Protein AF-A0A368GT94-F1 (afdb_monomer)

Sequence (138 aa):
MITIFPLTARLVNLELKSSTRNILNLFISLNSFFVMARLHRFPLKMGCVNSTDQHAKLRSKHIDEQLKADGERAAREVKLLLLGAGESGKSTIVKQMKIIHETGYSDEERKQYRPVVFSNTIQVAFRFLSMHTSEELL

Structure (mmCIF, N/CA/C/O backbone):
data_AF-A0A368GT94-F1
#
_entry.id   AF-A0A368GT94-F1
#
loop_
_atom_site.group_PDB
_atom_site.id
_atom_site.type_symbol
_atom_site.label_atom_id
_atom_site.label_alt_id
_atom_site.label_comp_id
_atom_site.label_asym_id
_atom_site.label_entity_id
_atom_site.label_seq_id
_atom_site.pdbx_PDB_ins_code
_atom_site.Cartn_x
_atom_site.Cartn_y
_atom_site.Cartn_z
_atom_site.occupancy
_atom_site.B_iso_or_equiv
_atom_site.auth_seq_id
_atom_site.auth_comp_id
_atom_site.auth_asym_id
_atom_site.auth_atom_id
_atom_site.pdbx_PDB_model_num
ATOM 1 N N . MET A 1 1 ? -52.617 30.252 43.263 1.00 38.50 1 MET A N 1
ATOM 2 C CA . MET A 1 1 ? -53.071 31.650 43.446 1.00 38.50 1 MET A CA 1
ATOM 3 C C . MET A 1 1 ? -51.812 32.483 43.653 1.00 38.50 1 MET A C 1
ATOM 5 O O . MET A 1 1 ? -51.179 32.302 44.678 1.00 38.50 1 MET A O 1
ATOM 9 N N . ILE A 1 2 ? -51.200 33.066 42.610 1.00 40.91 2 ILE A N 1
ATOM 10 C CA . ILE A 1 2 ? -51.538 34.370 41.979 1.00 40.91 2 ILE A CA 1
ATOM 11 C C . ILE A 1 2 ? -51.644 35.431 43.102 1.00 40.91 2 ILE A C 1
ATOM 13 O O . ILE A 1 2 ? -52.514 35.274 43.945 1.00 40.91 2 ILE A O 1
ATOM 17 N N . THR A 1 3 ? -50.747 36.414 43.272 1.00 40.84 3 THR A N 1
ATOM 18 C CA . THR A 1 3 ? -50.530 37.572 42.377 1.00 40.84 3 THR A CA 1
ATOM 19 C C . THR A 1 3 ? -49.326 38.468 42.787 1.00 40.84 3 THR A C 1
ATOM 21 O O . THR A 1 3 ? -49.274 38.891 43.934 1.00 40.84 3 THR A O 1
ATOM 24 N N . ILE A 1 4 ? -48.485 38.839 41.796 1.00 45.62 4 ILE A N 1
ATOM 25 C CA . ILE A 1 4 ? -48.099 40.224 41.371 1.00 45.62 4 ILE A CA 1
ATOM 26 C C . ILE A 1 4 ? -47.137 41.039 42.287 1.00 45.62 4 ILE A C 1
ATOM 28 O O . ILE A 1 4 ? -47.491 41.359 43.410 1.00 45.62 4 ILE A O 1
ATOM 32 N N . PHE A 1 5 ? -45.861 41.279 41.906 1.00 44.12 5 PHE A N 1
ATOM 33 C CA . PHE A 1 5 ? -45.295 42.413 41.104 1.00 44.12 5 PHE A CA 1
ATOM 34 C C . PHE A 1 5 ? -45.414 43.811 41.784 1.00 44.12 5 PHE A C 1
ATOM 36 O O . PHE A 1 5 ? -46.437 44.052 42.412 1.00 44.12 5 PHE A O 1
ATOM 43 N N . PRO A 1 6 ? -44.443 44.756 41.644 1.00 49.19 6 PRO A N 1
ATOM 44 C CA . PRO A 1 6 ? -43.810 45.052 40.362 1.00 49.19 6 PRO A CA 1
ATOM 45 C C . PRO A 1 6 ? -42.295 45.333 40.313 1.00 49.19 6 PRO A C 1
ATOM 47 O O . PRO A 1 6 ? -41.651 45.821 41.236 1.00 49.19 6 PRO A O 1
ATOM 50 N N . LEU A 1 7 ? -41.779 45.051 39.115 1.00 40.78 7 LEU A N 1
ATOM 51 C CA . LEU A 1 7 ? -40.596 45.621 38.484 1.00 40.78 7 LEU A CA 1
ATOM 52 C C . LEU A 1 7 ? -40.676 47.159 38.320 1.00 40.78 7 LEU A C 1
ATOM 54 O O . LEU A 1 7 ? -41.751 47.742 38.239 1.00 40.78 7 LEU A O 1
ATOM 58 N N . THR A 1 8 ? -39.505 47.734 38.031 1.00 37.16 8 THR A N 1
ATOM 59 C CA . THR A 1 8 ? -39.233 48.965 37.254 1.00 37.16 8 THR A CA 1
ATOM 60 C C . THR A 1 8 ? -39.210 50.327 37.960 1.00 37.16 8 THR A C 1
ATOM 62 O O . THR A 1 8 ? -40.188 51.055 38.003 1.00 37.16 8 THR A O 1
ATOM 65 N N . ALA A 1 9 ? -37.992 50.738 38.317 1.00 40.41 9 ALA A N 1
ATOM 66 C CA . ALA A 1 9 ? -37.369 52.010 37.920 1.00 40.41 9 ALA A CA 1
ATOM 67 C C . ALA A 1 9 ? -35.851 51.737 37.963 1.00 40.41 9 ALA A C 1
ATOM 69 O O . ALA A 1 9 ? -35.308 51.471 39.026 1.00 40.41 9 ALA A O 1
ATOM 70 N N . ARG A 1 10 ? -35.112 51.477 36.878 1.00 38.72 10 ARG A N 1
ATOM 71 C CA . ARG A 1 10 ? -34.876 52.228 35.634 1.00 38.72 10 ARG A CA 1
ATOM 72 C C . ARG A 1 10 ? -34.563 53.707 35.890 1.00 38.72 10 ARG A C 1
ATOM 74 O O . ARG A 1 10 ? -35.437 54.449 36.305 1.00 38.72 10 ARG A O 1
ATOM 81 N N . LEU A 1 11 ? -33.334 54.073 35.502 1.00 35.75 11 LEU A N 1
ATOM 82 C CA . LEU A 1 11 ? -32.769 55.418 35.319 1.00 35.75 11 LEU A CA 1
ATOM 83 C C . LEU A 1 11 ? -32.280 56.124 36.589 1.00 35.75 11 LEU A C 1
ATOM 85 O O . LEU A 1 11 ? -33.050 56.816 37.228 1.00 35.75 11 LEU A O 1
ATOM 89 N N . VAL A 1 12 ? -30.971 56.061 36.857 1.00 45.34 12 VAL A N 1
ATOM 90 C CA . VAL A 1 12 ? -30.083 57.211 36.604 1.00 45.34 12 VAL A CA 1
ATOM 91 C C . VAL A 1 12 ? -28.705 56.672 36.221 1.00 45.34 12 VAL A C 1
ATOM 93 O O . VAL A 1 12 ? -27.952 56.139 37.029 1.00 45.34 12 VAL A O 1
ATOM 96 N N . ASN A 1 13 ? -28.413 56.801 34.934 1.00 39.94 13 ASN A N 1
ATOM 97 C CA . ASN A 1 13 ? -27.069 56.807 34.394 1.00 39.94 13 ASN A CA 1
ATOM 98 C C . ASN A 1 13 ? -26.455 58.153 34.817 1.00 39.94 13 ASN A C 1
ATOM 100 O O . ASN A 1 13 ? -26.905 59.190 34.339 1.00 39.94 13 ASN A O 1
ATOM 104 N N . LEU A 1 14 ? -25.520 58.150 35.765 1.00 43.78 14 LEU A N 1
ATOM 105 C CA . LEU A 1 14 ? -24.664 59.299 36.066 1.00 43.78 14 LEU A CA 1
ATOM 106 C C . LEU A 1 14 ? -23.240 58.787 36.257 1.00 43.78 14 LEU A C 1
ATOM 108 O O . LEU A 1 14 ? -22.746 58.530 37.351 1.00 43.78 14 LEU A O 1
ATOM 112 N N . GLU A 1 15 ? -22.612 58.585 35.109 1.00 48.78 15 GLU A N 1
ATOM 113 C CA . GLU A 1 15 ? -21.226 58.926 34.848 1.00 48.78 15 GLU A CA 1
ATOM 114 C C . GLU A 1 15 ? -20.729 60.021 35.795 1.00 48.78 15 GLU A C 1
ATOM 116 O O . GLU A 1 15 ? -21.198 61.146 35.701 1.00 48.78 15 GLU A O 1
ATOM 121 N N . LEU A 1 16 ? -19.812 59.699 36.715 1.00 42.22 16 LEU A N 1
ATOM 122 C CA . LEU A 1 16 ? -18.841 60.659 37.241 1.00 42.22 16 LEU A CA 1
ATOM 123 C C . LEU A 1 16 ? -17.693 59.966 38.006 1.00 42.22 16 LEU A C 1
ATOM 125 O O . LEU A 1 16 ? -17.829 59.458 39.113 1.00 42.22 16 LEU A O 1
ATOM 129 N N . LYS A 1 17 ? -16.519 60.089 37.377 1.00 45.25 17 LYS A N 1
ATOM 130 C CA . LYS A 1 17 ? -15.171 60.275 37.941 1.00 45.25 17 LYS A CA 1
ATOM 131 C C . LYS A 1 17 ? -14.470 59.109 38.662 1.00 45.25 17 LYS A C 1
ATOM 133 O O . LYS A 1 17 ? -14.628 58.847 39.845 1.00 45.25 17 LYS A O 1
ATOM 138 N N . SER A 1 18 ? -13.469 58.603 37.935 1.00 51.16 18 SER A N 1
ATOM 139 C CA . SER A 1 18 ? -12.253 57.845 38.294 1.00 51.16 18 SER A CA 1
ATOM 140 C C . SER A 1 18 ? -11.522 58.214 39.614 1.00 51.16 18 SER A C 1
ATOM 142 O O . SER A 1 18 ? -10.582 57.525 40.002 1.00 51.16 18 SER A O 1
ATOM 144 N N . SER A 1 19 ? -11.937 59.262 40.330 1.00 53.38 19 SER A N 1
ATOM 145 C CA . SER A 1 19 ? -11.189 59.911 41.418 1.00 53.38 19 SER A CA 1
ATOM 146 C C . SER A 1 19 ? -11.760 59.661 42.825 1.00 53.38 19 SER A C 1
ATOM 148 O O . SER A 1 19 ? -11.602 60.491 43.713 1.00 53.38 19 SER A O 1
ATOM 150 N N . THR A 1 20 ? -12.421 58.528 43.052 1.00 54.06 20 THR A N 1
ATOM 151 C CA . THR A 1 20 ? -12.826 58.055 44.397 1.00 54.06 20 THR A CA 1
ATOM 152 C C . THR A 1 20 ? -12.279 56.663 44.734 1.00 54.06 20 THR A C 1
ATOM 154 O O . THR A 1 20 ? -12.366 56.222 45.878 1.00 54.06 20 THR A O 1
ATOM 157 N N . ARG A 1 21 ? -11.613 55.990 43.783 1.00 54.72 21 ARG A N 1
ATOM 158 C CA . ARG A 1 21 ? -11.037 54.644 43.973 1.00 54.72 21 ARG A CA 1
ATOM 159 C C . ARG A 1 21 ? -9.856 54.601 44.954 1.00 54.72 21 ARG A C 1
ATOM 161 O O . ARG A 1 21 ? -9.686 53.608 45.652 1.00 54.72 21 ARG A O 1
ATOM 168 N N . ASN A 1 22 ? -9.082 55.680 45.075 1.00 57.78 22 ASN A N 1
ATOM 169 C CA . ASN A 1 22 ? -7.896 55.706 45.943 1.00 57.78 22 ASN A CA 1
ATOM 170 C C . ASN A 1 22 ? -8.234 55.838 47.439 1.00 57.78 22 ASN A C 1
ATOM 172 O O . ASN A 1 22 ? -7.539 55.267 48.272 1.00 57.78 22 ASN A O 1
ATOM 176 N N . ILE A 1 23 ? -9.327 56.526 47.784 1.00 57.41 23 ILE A N 1
ATOM 177 C CA . ILE A 1 23 ? -9.767 56.693 49.181 1.00 57.41 23 ILE A CA 1
ATOM 178 C C . ILE A 1 23 ? -10.436 55.405 49.693 1.00 57.41 23 ILE A C 1
ATOM 180 O O . ILE A 1 23 ? -10.232 55.019 50.842 1.00 57.41 23 ILE A O 1
ATOM 184 N N . LEU A 1 24 ? -11.152 54.678 48.824 1.00 55.16 24 LEU A N 1
ATOM 185 C CA . LEU A 1 24 ? -11.737 53.377 49.169 1.00 55.16 24 LEU A CA 1
ATOM 186 C C . LEU A 1 24 ? -10.668 52.280 49.352 1.00 55.16 24 LEU A C 1
ATOM 188 O O . LEU A 1 24 ? -10.773 51.476 50.276 1.00 55.16 24 LEU A O 1
ATOM 192 N N . ASN A 1 25 ? -9.605 52.279 48.536 1.00 54.47 25 ASN A N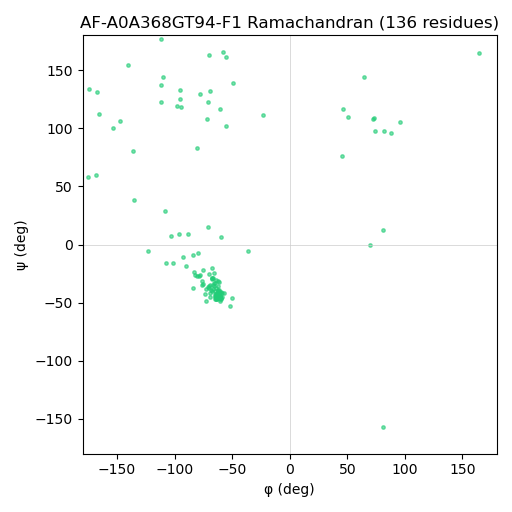 1
ATOM 193 C CA . ASN A 1 25 ? -8.489 51.331 48.678 1.00 54.47 25 ASN A CA 1
ATOM 194 C C . ASN A 1 25 ? -7.707 51.519 49.993 1.00 54.47 25 ASN A C 1
ATOM 196 O O . ASN A 1 25 ? -7.270 50.532 50.587 1.00 54.47 25 ASN A O 1
ATOM 200 N N . LEU A 1 26 ? -7.587 52.755 50.494 1.00 55.22 26 LEU A N 1
ATOM 201 C CA . LEU A 1 26 ? -6.941 53.033 51.783 1.00 55.22 26 LEU A CA 1
ATOM 202 C C . LEU A 1 26 ? -7.779 52.519 52.971 1.00 55.22 26 LEU A C 1
ATOM 204 O O . LEU A 1 26 ? -7.226 51.998 53.937 1.00 55.22 26 LEU A O 1
ATOM 208 N N . PHE A 1 27 ? -9.112 52.579 52.876 1.00 56.28 27 PHE A N 1
ATOM 209 C CA . PHE A 1 27 ? -10.018 52.079 53.919 1.00 56.28 27 PHE A CA 1
ATOM 210 C C . PHE A 1 27 ? -10.115 50.542 53.952 1.00 56.28 27 PHE 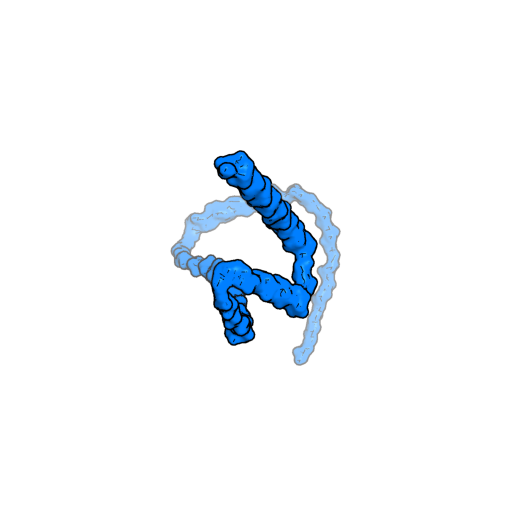A C 1
ATOM 212 O O . PHE A 1 27 ? -10.221 49.950 55.028 1.00 56.28 27 PHE A O 1
ATOM 219 N N . ILE A 1 28 ? -10.026 49.874 52.797 1.00 56.47 28 ILE A N 1
ATOM 220 C CA . ILE A 1 28 ? -10.032 48.402 52.709 1.00 56.47 28 ILE A CA 1
ATOM 221 C C . ILE A 1 28 ? -8.702 47.816 53.216 1.00 56.47 28 ILE A C 1
ATOM 223 O O . ILE A 1 28 ? -8.708 46.824 53.948 1.00 56.47 28 ILE A O 1
ATOM 227 N N . SER A 1 29 ? -7.564 48.459 52.922 1.00 57.06 29 SER A N 1
ATOM 228 C CA . SER A 1 29 ? -6.248 47.988 53.386 1.00 57.06 29 SER A CA 1
ATOM 229 C C . SER A 1 29 ? -6.084 48.057 54.911 1.00 57.06 29 SER A C 1
ATOM 231 O O . SER A 1 29 ? -5.427 47.195 55.492 1.00 57.06 29 SER A O 1
ATOM 233 N N . LEU A 1 30 ? -6.691 49.049 55.574 1.00 55.94 30 LEU A N 1
ATOM 234 C CA . LEU A 1 30 ? -6.580 49.236 57.028 1.00 55.94 30 LEU A CA 1
ATOM 235 C C . LEU A 1 30 ? -7.510 48.313 57.836 1.00 55.94 30 LEU A C 1
ATOM 237 O O . LEU A 1 30 ? -7.159 47.920 58.946 1.00 55.94 30 LEU A O 1
ATOM 241 N N . ASN A 1 31 ? -8.640 47.876 57.269 1.00 49.47 31 ASN A N 1
ATOM 242 C CA . ASN A 1 31 ? -9.499 46.866 57.904 1.00 49.47 31 ASN A CA 1
ATOM 243 C C . ASN A 1 31 ? -8.956 45.434 57.736 1.00 49.47 31 ASN A C 1
ATOM 245 O O . ASN A 1 31 ? -9.175 44.586 58.600 1.00 49.47 31 ASN A O 1
ATOM 249 N N . SER A 1 32 ? -8.184 45.163 56.676 1.00 48.16 32 SER A N 1
ATOM 250 C CA . SER A 1 32 ? -7.564 43.847 56.459 1.00 48.16 32 SER A CA 1
ATOM 251 C C . SER A 1 32 ? -6.432 43.532 57.448 1.00 48.16 32 SER A C 1
ATOM 253 O O . SER A 1 32 ? -6.160 42.360 57.699 1.00 48.16 32 SER A O 1
ATOM 255 N N . PHE A 1 33 ? -5.776 44.545 58.024 1.00 47.78 33 PHE A N 1
ATOM 256 C CA . PHE A 1 33 ? -4.676 44.343 58.976 1.00 47.78 33 PHE A CA 1
ATOM 257 C C . PHE A 1 33 ? -5.173 44.060 60.405 1.00 47.78 33 PHE A C 1
ATOM 259 O O . PHE A 1 33 ? -4.505 43.372 61.172 1.00 47.78 33 PHE A O 1
ATOM 266 N N . PHE A 1 34 ? -6.377 44.527 60.759 1.00 42.88 34 PHE A N 1
ATOM 267 C CA . PHE A 1 34 ? -6.931 44.389 62.112 1.00 42.88 34 PHE A CA 1
ATOM 268 C C . PHE A 1 34 ? -7.746 43.098 62.328 1.00 42.88 34 PHE A C 1
ATOM 270 O O . PHE A 1 34 ? -7.907 42.652 63.461 1.00 42.88 34 PHE A O 1
ATOM 277 N N . VAL A 1 35 ? -8.205 42.434 61.259 1.00 49.12 35 VAL A N 1
ATOM 278 C CA . VAL A 1 35 ? -8.934 41.149 61.351 1.00 49.12 35 VAL A CA 1
ATOM 279 C C . VAL A 1 35 ? -7.987 39.936 61.437 1.00 49.12 35 VAL A C 1
ATOM 281 O O . VAL A 1 35 ? -8.421 38.833 61.754 1.00 49.12 35 VAL A O 1
ATOM 284 N N . MET A 1 36 ? -6.674 40.118 61.243 1.00 48.22 36 MET A N 1
ATOM 285 C CA . MET A 1 36 ? -5.721 39.000 61.165 1.00 48.22 36 MET A CA 1
ATOM 286 C C . MET A 1 36 ? -5.121 38.548 62.511 1.00 48.22 36 MET A C 1
ATOM 288 O O . MET A 1 36 ? -4.216 37.717 62.543 1.00 48.22 36 MET A O 1
ATOM 292 N N . ALA A 1 37 ? -5.629 39.055 63.639 1.00 54.09 37 ALA A N 1
ATOM 293 C CA . ALA A 1 37 ? -5.055 38.782 64.958 1.00 54.09 37 ALA A CA 1
ATOM 294 C C . ALA A 1 37 ? -6.084 38.445 66.050 1.00 54.09 37 ALA A C 1
ATOM 296 O O . ALA A 1 37 ? -5.896 38.840 67.199 1.00 54.09 37 ALA A O 1
ATOM 297 N N . ARG A 1 38 ? -7.160 37.700 65.751 1.00 42.81 38 ARG A N 1
ATOM 298 C CA . ARG A 1 38 ? -7.884 36.950 66.798 1.00 42.81 38 ARG A CA 1
ATOM 299 C C . ARG A 1 38 ? -8.883 35.938 66.232 1.00 42.81 38 ARG A C 1
ATOM 301 O O . ARG A 1 38 ? -9.753 36.304 65.461 1.00 42.81 38 ARG A O 1
ATOM 308 N N . LEU A 1 39 ? -8.798 34.718 66.769 1.00 43.31 39 LEU A N 1
ATOM 309 C CA . LEU A 1 39 ? -9.755 33.600 66.731 1.00 43.31 39 LEU A CA 1
ATOM 310 C C . LEU A 1 39 ? -9.583 32.501 65.661 1.00 43.31 39 LEU A C 1
ATOM 312 O O . LEU A 1 39 ? -10.014 32.594 64.523 1.00 43.31 39 LEU A O 1
ATOM 316 N N . HIS A 1 40 ? -9.101 31.369 66.189 1.00 41.47 40 HIS A N 1
ATOM 317 C CA . HIS A 1 40 ? -9.670 30.029 66.024 1.00 41.47 40 HIS A CA 1
ATOM 318 C C . HIS A 1 40 ? -9.506 29.308 64.672 1.00 41.47 40 HIS A C 1
ATOM 320 O O . HIS A 1 40 ? -10.336 29.381 63.777 1.00 41.47 40 HIS A O 1
ATOM 326 N N . ARG A 1 41 ? -8.490 28.433 64.645 1.00 48.50 41 ARG A N 1
ATOM 327 C CA . ARG A 1 41 ? -8.628 27.001 64.314 1.00 48.50 41 ARG A CA 1
ATOM 328 C C . ARG A 1 41 ? -9.498 26.688 63.083 1.00 48.50 41 ARG A C 1
ATOM 330 O O . ARG A 1 41 ? -10.603 26.171 63.209 1.00 48.50 41 ARG A O 1
ATOM 337 N N . PHE A 1 42 ? -8.938 26.913 61.895 1.00 37.97 42 PHE A N 1
ATOM 338 C CA . PHE A 1 42 ? -9.445 26.359 60.638 1.00 37.97 42 PHE A CA 1
ATOM 339 C C . PHE A 1 42 ? -9.194 24.841 60.578 1.00 37.97 42 PHE A C 1
ATOM 341 O O . PHE A 1 42 ? -8.035 24.424 60.637 1.00 37.97 42 PHE A O 1
ATOM 348 N N . PRO A 1 43 ? -10.219 23.986 60.403 1.00 42.91 43 PRO A N 1
ATOM 349 C CA . PRO A 1 43 ? -9.999 22.706 59.756 1.00 42.91 43 PRO A CA 1
ATOM 350 C C . PRO A 1 43 ? -9.691 22.977 58.277 1.00 42.91 43 PRO A C 1
ATOM 352 O O . PRO A 1 43 ? -10.390 23.740 57.608 1.00 42.91 43 PRO A O 1
ATOM 355 N N . LEU A 1 44 ? -8.631 22.355 57.768 1.00 42.69 44 LEU A N 1
ATOM 356 C CA . LEU A 1 44 ? -8.327 22.294 56.343 1.00 42.69 44 LEU A CA 1
ATOM 357 C C . LEU A 1 44 ? -9.535 21.704 55.600 1.00 42.69 44 LEU A C 1
ATOM 359 O O . LEU A 1 44 ? -9.751 20.493 55.606 1.00 42.69 44 LEU A O 1
ATOM 363 N N . LYS A 1 45 ? -10.336 22.554 54.950 1.00 39.69 45 LYS A N 1
ATOM 364 C CA . LYS A 1 45 ? -11.361 22.114 54.000 1.00 39.69 45 LYS A CA 1
ATOM 365 C C . LYS A 1 45 ? -10.678 21.831 52.665 1.00 39.69 45 LYS A C 1
ATOM 367 O O . LYS A 1 45 ? -10.614 22.674 51.778 1.00 39.69 45 LYS A O 1
ATOM 372 N N . MET A 1 46 ? -10.128 20.625 52.567 1.00 54.22 46 MET A N 1
ATOM 373 C CA . MET A 1 46 ? -9.713 19.998 51.319 1.00 54.22 46 MET A CA 1
ATOM 374 C C . MET A 1 46 ? -10.952 19.851 50.432 1.00 54.22 46 MET A C 1
ATOM 376 O O . MET A 1 46 ? -11.919 19.195 50.816 1.00 54.22 46 MET A O 1
ATOM 380 N N . GLY A 1 47 ? -10.977 20.524 49.284 1.00 48.88 47 GLY A N 1
ATOM 381 C CA . GLY A 1 47 ? -12.206 20.588 48.500 1.00 48.88 47 GLY A CA 1
ATOM 382 C C . GLY A 1 47 ? -12.062 21.289 47.164 1.00 48.88 47 GLY A C 1
ATOM 383 O O . GLY A 1 47 ? -12.761 22.263 46.935 1.00 48.88 47 GLY A O 1
ATOM 384 N N . CYS A 1 48 ? -11.163 20.792 46.311 1.00 48.53 48 CYS A N 1
ATOM 385 C CA . CYS A 1 48 ? -11.314 20.747 44.849 1.00 48.53 48 CYS A CA 1
ATOM 386 C C . CYS A 1 48 ? -10.216 19.843 44.252 1.00 48.53 48 CYS A C 1
ATOM 388 O O . CYS A 1 48 ? -9.400 20.279 43.453 1.00 48.53 48 CYS A O 1
ATOM 390 N N . VAL A 1 49 ? -10.192 18.566 44.650 1.00 50.84 49 VAL A N 1
ATOM 391 C CA . VAL A 1 49 ? -9.439 17.507 43.940 1.00 50.84 49 VAL A CA 1
ATOM 392 C C . VAL A 1 49 ? -10.348 16.726 42.973 1.00 50.84 49 VAL A C 1
ATOM 394 O O . VAL A 1 49 ? -9.946 15.735 42.386 1.00 50.84 49 VAL A O 1
ATOM 397 N N . ASN A 1 50 ? -11.585 17.195 42.761 1.00 54.44 50 ASN A N 1
ATOM 398 C CA . ASN A 1 50 ? -12.567 16.508 41.920 1.00 54.44 50 ASN A CA 1
ATOM 399 C C . ASN A 1 50 ? -12.719 17.124 40.520 1.00 54.44 50 ASN A C 1
ATOM 401 O O . ASN A 1 50 ? -13.292 16.472 39.660 1.00 54.44 50 ASN A O 1
ATOM 405 N N . SER A 1 51 ? -12.255 18.349 40.249 1.00 53.09 51 SER A N 1
ATOM 406 C CA . SER A 1 51 ? -12.435 18.985 38.928 1.00 53.09 51 SER A CA 1
ATOM 407 C C . SER A 1 51 ? -11.516 18.378 37.861 1.00 53.09 51 SER A C 1
ATOM 409 O O . SER A 1 51 ? -11.968 18.068 36.760 1.00 53.09 51 SER A O 1
ATOM 411 N N . THR A 1 52 ? -10.251 18.116 38.199 1.00 55.50 52 THR A N 1
ATOM 412 C CA . THR A 1 52 ? -9.317 17.359 37.347 1.00 55.50 52 THR A CA 1
ATOM 413 C C . THR A 1 52 ? -9.775 15.913 37.157 1.00 55.50 52 THR A C 1
ATOM 415 O O . THR A 1 52 ? -9.684 15.377 36.053 1.00 55.50 52 THR A O 1
ATOM 418 N N . ASP A 1 53 ? -10.337 15.314 38.207 1.00 60.81 53 ASP A N 1
ATOM 419 C CA . ASP A 1 53 ? -10.851 13.945 38.214 1.00 60.81 53 ASP A CA 1
ATOM 420 C C . ASP A 1 53 ? -12.141 13.807 37.381 1.00 60.81 53 ASP A C 1
ATOM 422 O O . ASP A 1 53 ? -12.313 12.841 36.647 1.00 60.81 53 ASP A O 1
ATOM 426 N N . GLN A 1 54 ? -13.023 14.813 37.385 1.00 68.19 54 GLN A N 1
ATOM 427 C CA . GLN A 1 54 ? -14.203 14.872 36.510 1.00 68.19 54 GLN A CA 1
ATOM 428 C C . GLN A 1 54 ? -13.800 14.978 35.032 1.00 68.19 54 GLN A C 1
ATOM 430 O O . GLN A 1 54 ? -14.308 14.222 34.206 1.00 68.19 54 GLN A O 1
ATOM 435 N N . HIS A 1 55 ? -12.841 15.843 34.684 1.00 74.06 55 HIS A N 1
ATOM 436 C CA . HIS A 1 55 ? -12.324 15.921 33.312 1.00 74.06 55 HIS A CA 1
ATOM 437 C C . HIS A 1 55 ? -11.584 14.644 32.885 1.00 74.06 55 HIS A C 1
ATOM 439 O O . HIS A 1 55 ? -11.679 14.236 31.727 1.00 74.06 55 HIS A O 1
ATOM 445 N N . ALA A 1 56 ? -10.855 13.987 33.790 1.00 77.75 56 ALA A N 1
ATOM 446 C CA . ALA A 1 56 ? -10.223 12.696 33.521 1.00 77.75 56 ALA A CA 1
ATOM 447 C C . ALA A 1 56 ? -11.257 11.574 33.333 1.00 77.75 56 ALA A C 1
ATOM 449 O O . ALA A 1 56 ? -11.116 10.777 32.407 1.00 77.75 56 ALA A O 1
ATOM 450 N N . LYS A 1 57 ? -12.327 11.553 34.136 1.00 82.62 57 LYS A N 1
ATOM 451 C CA . LYS A 1 57 ? -13.449 10.610 34.004 1.00 82.62 57 LYS A CA 1
ATOM 452 C C . LYS A 1 57 ? -14.225 10.814 32.710 1.00 82.62 57 LYS A C 1
ATOM 454 O O . LYS A 1 57 ? -14.528 9.837 32.039 1.00 82.62 57 LYS A O 1
ATOM 459 N N . LEU A 1 58 ? -14.496 12.061 32.320 1.00 84.12 58 LEU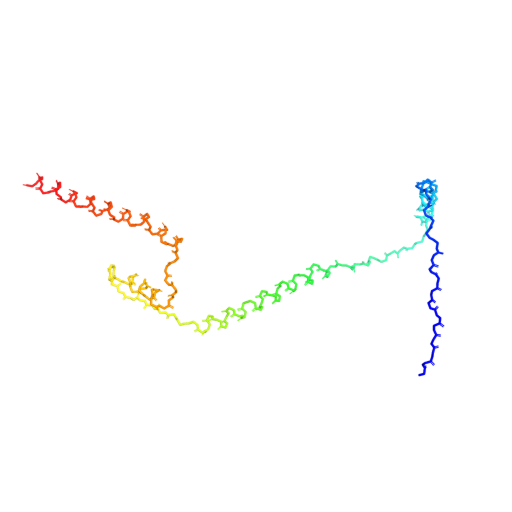 A N 1
ATOM 460 C CA . LEU A 1 58 ? -15.141 12.377 31.041 1.00 84.12 58 LEU A CA 1
ATOM 461 C C . LEU A 1 58 ? -14.272 11.955 29.849 1.00 84.12 58 LEU A C 1
ATOM 463 O O . LEU A 1 58 ? -14.787 11.356 28.910 1.00 84.12 58 LEU A O 1
ATOM 467 N N . ARG A 1 59 ? -12.954 12.202 29.904 1.00 86.38 59 ARG A N 1
ATOM 468 C CA . ARG A 1 59 ? -12.015 11.715 28.879 1.00 86.38 59 ARG A CA 1
ATOM 469 C C . ARG A 1 59 ? -11.951 10.191 28.831 1.00 86.38 59 ARG A C 1
ATOM 471 O O . ARG A 1 59 ? -12.000 9.637 27.745 1.00 86.38 59 ARG A O 1
ATOM 478 N N . SER A 1 60 ? -11.880 9.528 29.984 1.00 87.88 60 SER A N 1
ATOM 479 C CA . SER A 1 60 ? -11.841 8.060 30.058 1.00 87.88 60 SER A CA 1
ATOM 480 C C . SER A 1 60 ? -13.121 7.454 29.494 1.00 87.88 60 SER A C 1
ATOM 482 O O . SER A 1 60 ? -13.052 6.592 28.632 1.00 87.88 60 SER A O 1
ATOM 484 N N . LYS A 1 61 ? -14.285 8.004 29.860 1.00 91.31 61 LYS A N 1
ATOM 485 C CA . LYS A 1 61 ? -15.574 7.586 29.306 1.00 91.31 61 LYS A CA 1
ATOM 486 C C . LYS A 1 61 ? -15.634 7.758 27.784 1.00 91.31 61 LYS A C 1
ATOM 488 O O . LYS A 1 61 ? -16.129 6.877 27.095 1.00 91.31 61 LYS A O 1
ATOM 493 N N . HIS A 1 62 ? -15.107 8.864 27.257 1.00 91.12 62 HIS A N 1
ATOM 494 C CA . HIS A 1 62 ? -15.035 9.073 25.811 1.00 91.12 62 HIS A CA 1
ATOM 495 C C . HIS A 1 62 ? -14.119 8.053 25.117 1.00 91.12 62 HIS A C 1
ATOM 497 O O . HIS A 1 62 ? -14.463 7.550 24.051 1.00 91.12 62 HIS A O 1
ATOM 503 N N . ILE A 1 63 ? -12.981 7.716 25.730 1.00 92.06 63 ILE A N 1
ATOM 504 C CA . ILE A 1 63 ? -12.070 6.677 25.231 1.00 92.06 63 ILE A CA 1
ATOM 505 C C . ILE A 1 63 ? -12.763 5.310 25.246 1.00 92.06 63 ILE A C 1
ATOM 507 O O . ILE A 1 63 ? -12.710 4.601 24.248 1.00 92.06 63 ILE A O 1
ATOM 511 N N . ASP A 1 64 ? -13.461 4.956 26.326 1.00 92.88 64 ASP A N 1
ATOM 512 C CA . ASP A 1 64 ? -14.190 3.686 26.434 1.00 92.88 64 ASP A CA 1
ATOM 513 C C . ASP A 1 64 ? -15.306 3.574 25.380 1.00 92.88 64 ASP A C 1
ATOM 515 O O . ASP A 1 64 ? -15.507 2.514 24.785 1.00 92.88 64 ASP A O 1
ATOM 519 N N . GLU A 1 65 ? -16.011 4.675 25.104 1.00 93.06 65 GLU A N 1
ATOM 520 C CA . GLU A 1 65 ? -17.013 4.750 24.034 1.00 93.06 65 GLU A CA 1
ATOM 521 C C . GLU A 1 65 ? -16.382 4.554 22.645 1.00 93.06 65 GLU A C 1
ATOM 523 O O . GLU A 1 65 ? -16.921 3.797 21.833 1.00 93.06 65 GLU A O 1
ATOM 528 N N . GLN A 1 66 ? -15.226 5.176 22.382 1.00 92.81 66 GLN A N 1
ATOM 529 C CA . GLN A 1 66 ? -14.469 4.974 21.140 1.00 92.81 66 GLN A CA 1
ATOM 530 C C . GLN A 1 66 ? -13.987 3.526 21.000 1.00 92.81 66 GLN A C 1
ATOM 532 O O . GLN A 1 66 ? -14.215 2.9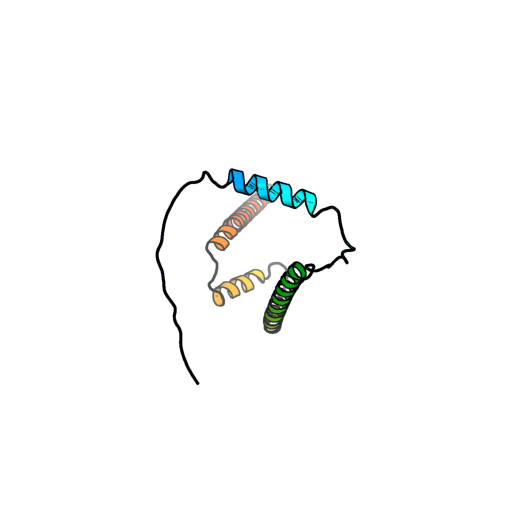05 19.965 1.00 92.81 66 GLN A O 1
ATOM 537 N N . LEU A 1 67 ? -13.405 2.955 22.058 1.00 93.12 67 LEU A N 1
ATOM 538 C CA . LEU A 1 67 ? -12.928 1.570 22.079 1.00 93.12 67 LEU A CA 1
ATOM 539 C C . LEU A 1 67 ? -14.060 0.574 21.827 1.00 93.12 67 LEU A C 1
ATOM 541 O O . LEU A 1 67 ? -13.876 -0.392 21.086 1.00 93.12 67 LEU A O 1
ATOM 545 N N . LYS A 1 68 ? -15.242 0.808 22.409 1.00 93.19 68 LYS A N 1
ATOM 546 C CA . LYS A 1 68 ? -16.415 -0.033 22.159 1.00 93.19 68 LYS A CA 1
ATOM 547 C C . LYS A 1 68 ? -16.859 0.052 20.697 1.00 93.19 68 LYS A C 1
ATOM 549 O O . LYS A 1 68 ? -17.088 -0.984 20.074 1.00 93.19 68 LYS A O 1
ATOM 554 N N . ALA A 1 69 ? -16.952 1.262 20.144 1.00 91.19 69 ALA A N 1
ATOM 555 C CA . ALA A 1 69 ? -17.340 1.465 18.750 1.00 91.19 69 ALA A CA 1
ATOM 556 C C . ALA A 1 69 ? -16.339 0.826 17.769 1.00 91.19 69 ALA A C 1
ATOM 558 O O . ALA A 1 69 ? -16.747 0.190 16.793 1.00 91.19 69 ALA A O 1
ATOM 559 N N . ASP A 1 70 ? -15.040 0.946 18.039 1.00 90.75 70 ASP A N 1
ATOM 560 C CA . ASP A 1 70 ? -13.988 0.330 17.230 1.00 90.75 70 ASP A CA 1
ATOM 561 C C . ASP A 1 70 ? -13.969 -1.195 17.387 1.00 90.75 70 ASP A C 1
ATOM 563 O O . ASP A 1 70 ? -13.791 -1.908 16.400 1.00 90.75 70 ASP A O 1
ATOM 567 N N . GLY A 1 71 ? -14.264 -1.714 18.583 1.00 90.12 71 GLY A N 1
ATOM 568 C CA . GLY A 1 71 ? -14.456 -3.146 18.821 1.00 90.12 71 GLY A CA 1
ATOM 569 C C . GLY A 1 71 ? -15.614 -3.729 18.005 1.00 90.12 71 GLY A C 1
ATOM 570 O O . GLY A 1 71 ? -15.459 -4.767 17.362 1.00 90.12 71 GLY A O 1
ATOM 571 N N . GLU A 1 72 ? -16.755 -3.038 17.948 1.00 90.56 72 GLU A N 1
ATOM 572 C CA . GLU A 1 72 ? -17.908 -3.439 17.125 1.00 90.56 72 GLU A CA 1
ATOM 573 C C . GLU A 1 72 ? -17.633 -3.338 15.614 1.00 90.56 72 GLU A C 1
ATOM 575 O O . GLU A 1 72 ? -18.236 -4.062 14.815 1.00 90.56 72 GLU A O 1
ATOM 580 N N . ARG A 1 73 ? -16.752 -2.427 15.186 1.00 88.50 73 ARG A N 1
ATOM 581 C CA . ARG A 1 73 ? -16.292 -2.344 13.789 1.00 88.50 73 ARG A CA 1
ATOM 582 C C . ARG A 1 73 ? -15.345 -3.490 13.455 1.00 88.50 73 ARG A C 1
ATOM 584 O O . ARG A 1 73 ? -15.579 -4.182 12.470 1.00 88.50 73 ARG A O 1
ATOM 591 N N . ALA A 1 74 ? -14.350 -3.740 14.302 1.00 84.25 74 ALA A N 1
ATOM 592 C CA . ALA A 1 74 ? -13.384 -4.820 14.123 1.00 84.25 74 ALA A CA 1
ATOM 593 C C . ALA A 1 74 ? -14.050 -6.205 14.148 1.00 84.25 74 ALA A C 1
ATOM 595 O O . ALA A 1 74 ? -13.666 -7.082 13.383 1.00 84.25 74 ALA A O 1
ATOM 596 N N . ALA A 1 75 ? -15.086 -6.396 14.973 1.00 85.69 75 ALA A N 1
ATOM 597 C CA . ALA A 1 75 ? -15.860 -7.639 15.008 1.00 85.69 75 ALA A CA 1
ATOM 598 C C . ALA A 1 75 ? -16.641 -7.908 13.708 1.00 85.69 75 ALA A C 1
ATOM 600 O O . ALA A 1 75 ? -16.959 -9.058 13.410 1.00 85.69 75 ALA A O 1
ATOM 601 N N . ARG A 1 76 ? -16.961 -6.860 12.938 1.00 87.62 76 ARG A N 1
ATOM 602 C CA . ARG A 1 76 ? -17.635 -6.961 11.633 1.00 87.62 76 ARG A CA 1
ATOM 603 C C . ARG A 1 76 ? -16.661 -7.029 10.455 1.00 87.62 76 ARG A C 1
ATOM 605 O O . ARG A 1 76 ? -17.091 -7.301 9.338 1.00 87.62 76 ARG A O 1
ATOM 612 N N . GLU A 1 77 ? -15.377 -6.768 10.682 1.00 87.75 77 GLU A N 1
ATOM 613 C CA . GLU A 1 77 ? -14.346 -6.784 9.648 1.00 87.75 77 GLU A CA 1
ATOM 614 C C . GLU A 1 77 ? -13.932 -8.225 9.313 1.00 87.75 77 GLU A C 1
ATOM 616 O O . GLU A 1 77 ? -13.590 -9.018 10.191 1.00 87.75 77 GLU A O 1
ATOM 621 N N . VAL A 1 78 ? -13.919 -8.567 8.023 1.00 87.31 78 VAL A N 1
ATOM 622 C CA . VAL A 1 78 ? -13.439 -9.869 7.540 1.00 87.31 78 VAL A CA 1
ATOM 623 C C . VAL A 1 78 ? -11.997 -9.727 7.064 1.00 87.31 78 VAL A C 1
ATOM 625 O O . VAL A 1 78 ? -11.715 -8.985 6.127 1.00 87.31 78 VAL A O 1
ATOM 628 N N . LYS A 1 79 ? -11.079 -10.470 7.690 1.00 88.25 79 LYS A N 1
ATOM 629 C CA . LYS A 1 79 ? -9.650 -10.462 7.345 1.00 88.25 79 LYS A CA 1
ATOM 630 C C . LYS A 1 79 ? -9.329 -11.595 6.378 1.00 88.25 79 LYS A C 1
ATOM 632 O O . LYS A 1 79 ? -9.592 -12.759 6.668 1.00 88.25 79 LYS A O 1
ATOM 637 N N . LEU A 1 80 ? -8.729 -11.248 5.243 1.00 88.12 80 LEU A N 1
ATOM 638 C CA . LEU A 1 80 ? -8.312 -12.194 4.209 1.00 88.12 80 LEU A CA 1
ATOM 639 C C . LEU A 1 80 ? -6.783 -12.257 4.141 1.00 88.12 80 LEU A C 1
ATOM 641 O O . LEU A 1 80 ? -6.114 -11.224 4.170 1.00 88.12 80 LEU A O 1
ATOM 645 N N . LEU A 1 81 ? -6.233 -13.468 4.021 1.00 89.31 81 LEU A N 1
ATOM 646 C CA . LEU A 1 81 ? -4.799 -13.699 3.847 1.00 89.31 81 LEU A CA 1
ATOM 647 C C . LEU A 1 81 ? -4.530 -14.239 2.441 1.00 89.31 81 LEU A C 1
ATOM 649 O O . LEU A 1 81 ? -5.052 -15.284 2.061 1.00 89.31 81 LEU A O 1
ATOM 653 N N . LEU A 1 82 ? -3.690 -13.540 1.678 1.00 88.25 82 LEU A N 1
ATOM 654 C CA . LEU A 1 82 ? -3.238 -13.995 0.365 1.00 88.25 82 LEU A CA 1
ATOM 655 C C . LEU A 1 82 ? -1.897 -14.723 0.509 1.00 88.25 82 LEU A C 1
ATOM 657 O O . LEU A 1 82 ? -0.901 -14.123 0.915 1.00 88.25 82 LEU A O 1
ATOM 661 N N . LEU A 1 83 ? -1.865 -16.007 0.150 1.00 91.19 83 LEU A N 1
ATOM 662 C CA . LEU A 1 83 ? -0.675 -16.862 0.203 1.00 91.19 83 LEU A CA 1
ATOM 663 C C . LEU A 1 83 ? -0.176 -17.190 -1.210 1.00 91.19 83 LEU A C 1
ATOM 665 O O . LEU A 1 83 ? -0.963 -17.350 -2.137 1.00 91.19 83 LEU A O 1
ATOM 669 N N . GLY A 1 84 ? 1.144 -17.271 -1.380 1.00 89.94 84 GLY A N 1
ATOM 670 C CA . GLY A 1 84 ? 1.783 -17.602 -2.657 1.00 89.94 84 GLY A CA 1
ATOM 671 C C . GLY A 1 84 ? 3.270 -17.249 -2.669 1.00 89.94 84 GLY A C 1
ATOM 672 O O . GLY A 1 84 ? 3.722 -16.465 -1.830 1.00 89.94 84 GLY A O 1
ATOM 673 N N . ALA A 1 85 ? 4.021 -17.775 -3.640 1.00 90.00 85 ALA A N 1
ATOM 674 C C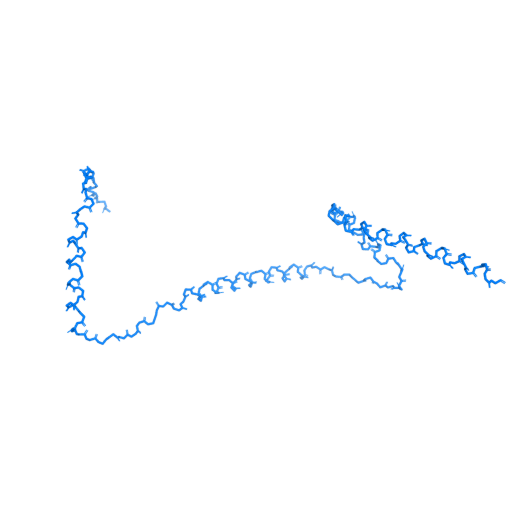A . ALA A 1 85 ? 5.457 -17.519 -3.818 1.00 90.00 85 ALA A CA 1
ATOM 675 C C . ALA A 1 85 ? 5.795 -16.016 -3.922 1.00 90.00 85 ALA A C 1
ATOM 677 O O . ALA A 1 85 ? 4.915 -15.192 -4.206 1.00 90.00 85 ALA A O 1
ATOM 678 N N . GLY A 1 86 ? 7.059 -15.635 -3.702 1.00 83.88 86 GLY A N 1
ATOM 679 C CA . GLY A 1 86 ? 7.538 -14.291 -4.054 1.00 83.88 86 GLY A CA 1
ATOM 680 C C . GLY A 1 86 ? 7.132 -13.950 -5.493 1.00 83.88 86 GLY A C 1
ATOM 681 O O . GLY A 1 86 ? 7.109 -14.836 -6.336 1.00 83.88 86 GLY A O 1
ATOM 682 N N . GLU A 1 87 ? 6.699 -12.712 -5.746 1.00 85.06 87 GLU A N 1
ATOM 683 C CA . GLU A 1 87 ? 6.351 -12.217 -7.098 1.00 85.06 87 GLU A CA 1
ATOM 684 C C . GLU A 1 87 ? 5.086 -12.797 -7.765 1.00 85.06 87 GLU A C 1
ATOM 686 O O . GLU A 1 87 ? 4.684 -12.315 -8.817 1.00 85.06 87 GLU A O 1
ATOM 691 N N . SER A 1 88 ? 4.358 -13.712 -7.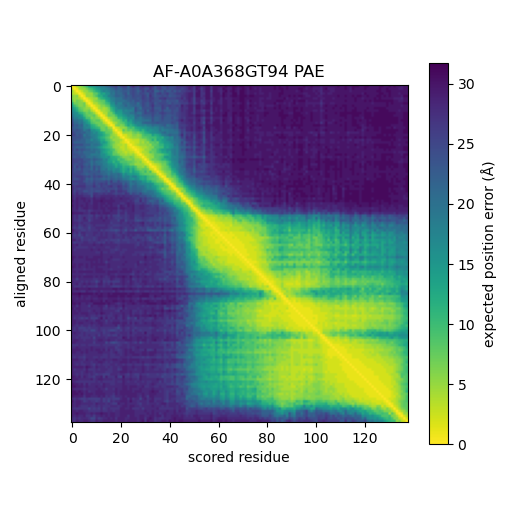117 1.00 88.62 88 SER A N 1
ATOM 692 C CA . SER A 1 88 ? 3.076 -14.289 -7.596 1.00 88.62 88 SER A CA 1
ATOM 693 C C . SER A 1 88 ? 1.917 -13.298 -7.842 1.00 88.62 88 SER A C 1
ATOM 695 O O . SER A 1 88 ? 0.788 -13.711 -8.085 1.00 88.62 88 SER A O 1
ATOM 697 N N . GLY A 1 89 ? 2.144 -11.986 -7.745 1.00 89.56 89 GLY A N 1
ATOM 698 C CA . GLY A 1 89 ? 1.120 -10.980 -8.038 1.00 89.56 89 GLY A CA 1
ATOM 699 C C . GLY A 1 89 ? 0.123 -10.711 -6.907 1.00 89.56 89 GLY A C 1
ATOM 700 O O . GLY A 1 89 ? -0.855 -10.000 -7.125 1.00 89.56 89 GLY A O 1
ATOM 701 N N . LYS A 1 90 ? 0.373 -11.189 -5.678 1.00 94.00 90 LYS A N 1
ATOM 702 C CA . LYS A 1 90 ? -0.473 -10.900 -4.495 1.00 94.00 90 LYS A CA 1
ATOM 703 C C . LYS A 1 90 ? -0.750 -9.403 -4.319 1.00 94.00 90 LYS A C 1
ATOM 705 O O . LYS A 1 90 ? -1.892 -8.996 -4.140 1.00 94.00 90 LYS A O 1
ATOM 710 N N . SER A 1 91 ? 0.287 -8.574 -4.448 1.00 91.75 91 SER A N 1
ATOM 711 C CA . SER A 1 91 ? 0.157 -7.115 -4.370 1.00 91.75 91 SER A CA 1
ATOM 712 C C . SER A 1 91 ? -0.692 -6.545 -5.508 1.00 91.75 91 SER A C 1
ATOM 714 O O . SER A 1 91 ? -1.368 -5.541 -5.318 1.00 91.75 91 SER A O 1
ATOM 716 N N . THR A 1 92 ? -0.684 -7.174 -6.685 1.00 93.88 92 THR A N 1
ATOM 717 C CA . THR A 1 92 ? -1.515 -6.770 -7.826 1.00 93.88 92 THR A CA 1
ATOM 718 C C . THR A 1 92 ? -2.989 -7.046 -7.551 1.00 93.88 92 THR A C 1
ATOM 720 O O . THR A 1 92 ? -3.808 -6.170 -7.803 1.00 93.88 92 THR A O 1
ATOM 723 N N . ILE A 1 93 ? -3.328 -8.196 -6.960 1.00 92.00 93 ILE A N 1
ATOM 724 C CA . ILE A 1 93 ? -4.711 -8.527 -6.572 1.00 92.00 93 ILE A CA 1
ATOM 725 C C . ILE A 1 93 ? -5.249 -7.499 -5.572 1.00 92.00 93 ILE A C 1
ATOM 727 O O . ILE A 1 93 ? -6.334 -6.962 -5.773 1.00 92.00 93 ILE A O 1
ATOM 731 N N . VAL A 1 94 ? -4.472 -7.157 -4.539 1.00 89.56 94 VAL A N 1
ATOM 732 C CA . VAL A 1 94 ? -4.875 -6.139 -3.550 1.00 89.56 94 VAL A CA 1
ATOM 733 C C . VAL A 1 94 ? -5.072 -4.768 -4.205 1.00 89.56 94 VAL A C 1
ATOM 735 O O . VAL A 1 94 ? -6.052 -4.083 -3.922 1.00 89.56 94 VAL A O 1
ATOM 738 N N . LYS A 1 95 ? -4.182 -4.371 -5.125 1.00 91.38 95 LYS A N 1
ATOM 739 C CA . LYS A 1 95 ? -4.334 -3.114 -5.876 1.00 91.38 95 LYS A CA 1
ATOM 740 C C . LYS A 1 95 ? -5.601 -3.103 -6.737 1.00 91.38 95 LYS A C 1
ATOM 742 O O . LYS A 1 95 ? -6.281 -2.085 -6.790 1.00 91.38 95 LYS A O 1
ATOM 747 N N . GLN A 1 96 ? -5.940 -4.221 -7.378 1.00 93.12 96 GLN A N 1
ATOM 748 C CA . GLN A 1 96 ? -7.174 -4.342 -8.161 1.00 93.12 96 GLN A CA 1
ATOM 749 C C . GLN A 1 96 ? -8.422 -4.311 -7.275 1.00 93.12 96 GLN A C 1
ATOM 751 O O . GLN A 1 96 ? -9.385 -3.632 -7.616 1.00 93.12 96 GLN A O 1
ATOM 756 N N . MET A 1 97 ? -8.384 -4.950 -6.102 1.00 90.75 97 MET A N 1
ATOM 757 C CA . MET A 1 97 ? -9.475 -4.857 -5.127 1.00 90.75 97 MET A CA 1
ATOM 758 C C . MET A 1 97 ? -9.754 -3.406 -4.727 1.00 90.75 97 MET A C 1
ATOM 760 O O . MET A 1 97 ? -10.913 -3.001 -4.703 1.00 90.75 97 MET A O 1
ATOM 764 N N . LYS A 1 98 ? -8.705 -2.600 -4.509 1.00 89.25 98 LYS A N 1
ATOM 765 C CA . LYS A 1 98 ? -8.851 -1.163 -4.235 1.00 89.25 98 LYS A CA 1
ATOM 766 C C . LYS A 1 98 ? -9.516 -0.407 -5.392 1.00 89.25 98 LYS A C 1
ATOM 768 O O . LYS A 1 98 ? -10.360 0.447 -5.162 1.00 89.25 98 LYS A O 1
ATOM 773 N N . ILE A 1 99 ? -9.162 -0.720 -6.638 1.00 90.00 99 ILE A N 1
ATOM 774 C CA . ILE A 1 99 ? -9.746 -0.064 -7.821 1.00 90.00 99 ILE A CA 1
ATOM 775 C C . ILE A 1 99 ? -11.238 -0.397 -7.976 1.00 90.00 99 ILE A C 1
ATOM 777 O O . ILE A 1 99 ? -12.007 0.468 -8.380 1.00 90.00 99 ILE A O 1
ATOM 781 N N . ILE A 1 100 ? -11.640 -1.638 -7.686 1.00 91.44 100 ILE A N 1
ATOM 782 C CA . ILE A 1 100 ? -13.010 -2.121 -7.921 1.00 91.44 100 ILE A CA 1
ATOM 783 C C . ILE A 1 100 ? -13.956 -1.751 -6.768 1.00 91.44 100 ILE A C 1
ATOM 785 O O . ILE A 1 100 ? -15.123 -1.450 -7.013 1.00 91.44 100 ILE A O 1
ATOM 789 N N . HIS A 1 101 ? -13.478 -1.800 -5.520 1.00 87.12 101 HIS A N 1
ATOM 790 C CA . HIS A 1 101 ? -14.328 -1.688 -4.328 1.00 87.12 101 HIS A CA 1
ATOM 791 C C . HIS A 1 101 ? -14.196 -0.364 -3.566 1.00 87.12 101 HIS A C 1
ATOM 793 O O . HIS A 1 101 ? -15.074 -0.048 -2.764 1.00 87.12 101 HIS A O 1
A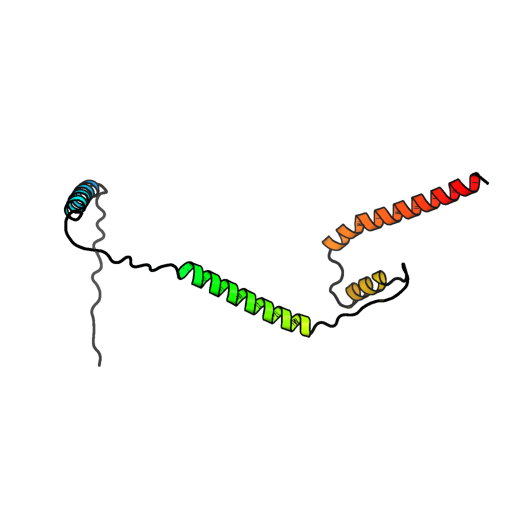TOM 799 N N . GLU A 1 102 ? -13.144 0.417 -3.808 1.00 85.81 102 GLU A N 1
ATOM 800 C CA . GLU A 1 102 ? -12.979 1.757 -3.236 1.00 85.81 102 GLU A CA 1
ATOM 801 C C . GLU A 1 102 ? -13.085 2.829 -4.333 1.00 85.81 102 GLU A C 1
ATOM 803 O O . GLU A 1 102 ? -13.202 2.530 -5.520 1.00 85.81 102 GLU A O 1
ATOM 808 N N . THR A 1 103 ? -13.015 4.110 -3.965 1.00 86.19 103 THR A N 1
ATOM 809 C CA . THR A 1 103 ? -13.043 5.249 -4.906 1.00 86.19 103 THR A CA 1
ATOM 810 C C . THR A 1 103 ? -11.764 5.388 -5.755 1.00 86.19 103 THR A C 1
ATOM 812 O O . THR A 1 103 ? -11.543 6.419 -6.393 1.00 86.19 103 THR A O 1
ATOM 815 N N . GLY A 1 104 ? -10.921 4.351 -5.800 1.00 85.75 104 GLY A N 1
ATOM 816 C CA . GLY A 1 104 ? -9.636 4.334 -6.489 1.00 85.75 104 GLY A CA 1
ATOM 817 C C . GLY A 1 104 ? -8.506 5.001 -5.696 1.00 85.75 104 GLY A C 1
ATOM 818 O O . GLY A 1 104 ? -8.532 5.073 -4.471 1.00 85.75 104 GLY A O 1
ATOM 819 N N . TYR A 1 105 ? -7.466 5.449 -6.405 1.00 89.69 105 TYR A N 1
ATOM 820 C CA . TYR A 1 105 ? -6.294 6.108 -5.811 1.00 89.69 105 TYR A CA 1
ATOM 821 C C . TYR A 1 105 ? -6.428 7.627 -5.842 1.00 89.69 105 TYR A C 1
ATOM 823 O O . TYR A 1 105 ? -6.705 8.182 -6.913 1.00 89.69 105 TYR A O 1
ATOM 831 N N . SER A 1 106 ? -6.145 8.284 -4.714 1.00 91.19 106 SER A N 1
ATOM 832 C CA . SER A 1 106 ? -6.098 9.749 -4.652 1.00 91.19 106 SER A CA 1
ATOM 833 C C . SER A 1 106 ? -4.888 10.310 -5.404 1.00 91.19 106 SER A C 1
ATOM 835 O O . SER A 1 106 ? -3.914 9.603 -5.690 1.00 91.19 106 SER A O 1
ATOM 837 N N . ASP A 1 107 ? -4.919 11.603 -5.723 1.00 91.31 107 ASP A N 1
ATOM 838 C CA . ASP A 1 107 ? -3.805 12.248 -6.419 1.00 91.31 107 ASP A CA 1
ATOM 839 C C . ASP A 1 107 ? -2.537 12.316 -5.555 1.00 91.31 107 ASP A C 1
ATOM 841 O O . ASP A 1 107 ? -1.422 12.240 -6.079 1.00 91.31 107 ASP A O 1
ATOM 845 N N . GLU A 1 108 ? -2.680 12.382 -4.233 1.00 92.31 108 GLU A N 1
ATOM 846 C CA . GLU A 1 108 ? -1.578 12.289 -3.273 1.00 92.31 108 GLU A CA 1
ATOM 847 C C . GLU A 1 108 ? -0.916 10.907 -3.324 1.00 92.31 108 GLU A C 1
ATOM 849 O O . GLU A 1 108 ? 0.309 10.818 -3.438 1.00 92.31 108 GLU A O 1
ATOM 854 N N . GLU A 1 109 ? -1.706 9.830 -3.322 1.00 89.25 109 GLU A N 1
ATOM 855 C CA . GLU A 1 109 ? -1.189 8.460 -3.438 1.00 89.25 109 GLU A CA 1
ATOM 856 C C . GLU A 1 109 ? -0.492 8.244 -4.787 1.00 89.25 109 GLU A C 1
ATOM 858 O O . GLU A 1 109 ? 0.606 7.687 -4.857 1.00 89.25 109 GLU A O 1
ATOM 863 N N . ARG A 1 110 ? -1.073 8.752 -5.880 1.00 90.06 110 ARG A N 1
ATOM 864 C CA . ARG A 1 110 ? -0.452 8.691 -7.214 1.00 90.06 110 ARG A CA 1
ATOM 865 C C . ARG A 1 110 ? 0.897 9.402 -7.245 1.00 90.06 110 ARG A C 1
ATOM 867 O O . ARG A 1 110 ? 1.841 8.875 -7.835 1.00 90.06 110 ARG A O 1
ATOM 874 N N . LYS A 1 111 ? 1.021 10.566 -6.594 1.00 93.88 111 LYS A N 1
ATOM 875 C CA . LYS A 1 111 ? 2.302 11.285 -6.469 1.00 93.88 111 LYS A CA 1
ATOM 876 C C . LYS A 1 111 ? 3.343 10.450 -5.723 1.00 93.88 111 LYS A C 1
ATOM 878 O O . LYS A 1 111 ? 4.495 10.432 -6.155 1.00 93.88 111 LYS A O 1
ATOM 883 N N . GLN A 1 112 ? 2.945 9.720 -4.683 1.00 93.88 112 GLN A N 1
ATOM 884 C CA . GLN A 1 112 ? 3.834 8.811 -3.947 1.00 93.88 112 GLN A CA 1
ATOM 885 C C . GLN A 1 112 ? 4.282 7.603 -4.786 1.00 93.88 112 GLN A C 1
ATOM 887 O O . GLN A 1 112 ? 5.397 7.117 -4.606 1.00 93.88 112 GLN A O 1
ATOM 892 N N . TYR A 1 113 ? 3.473 7.147 -5.748 1.00 92.62 113 TYR A N 1
ATOM 893 C CA . TYR A 1 113 ? 3.870 6.069 -6.662 1.00 92.62 113 TYR A CA 1
ATOM 894 C C . TYR A 1 113 ? 4.858 6.505 -7.752 1.00 92.62 113 TYR A C 1
ATOM 896 O O . TYR A 1 113 ? 5.591 5.659 -8.266 1.00 92.62 113 TYR A O 1
ATOM 904 N N . ARG A 1 114 ? 4.941 7.798 -8.095 1.00 94.25 114 ARG A N 1
ATOM 905 C CA . ARG A 1 114 ? 5.881 8.305 -9.120 1.00 94.25 114 ARG A CA 1
ATOM 906 C C . ARG A 1 114 ? 7.338 7.873 -8.883 1.00 94.25 114 ARG A C 1
ATOM 908 O O . ARG A 1 114 ? 7.908 7.289 -9.803 1.00 94.25 114 ARG A O 1
ATOM 915 N N . PRO A 1 115 ? 7.957 8.090 -7.703 1.00 96.00 115 PRO A N 1
ATOM 916 C CA . PRO A 1 115 ? 9.334 7.651 -7.459 1.00 96.00 115 PRO A CA 1
ATOM 917 C C . PRO A 1 115 ? 9.507 6.131 -7.561 1.00 96.00 115 PRO A C 1
ATOM 919 O O . PRO A 1 115 ? 10.548 5.673 -8.023 1.00 96.00 115 PRO A O 1
ATOM 922 N N . VAL A 1 116 ? 8.487 5.346 -7.196 1.00 94.19 116 VAL A N 1
ATOM 923 C CA . VAL A 1 116 ? 8.516 3.880 -7.325 1.00 94.19 116 VAL A CA 1
ATOM 924 C C . VAL A 1 116 ? 8.577 3.471 -8.796 1.00 94.19 116 VAL A C 1
ATOM 926 O O . VAL A 1 116 ? 9.385 2.621 -9.161 1.00 94.19 116 VAL A O 1
ATOM 929 N N . VAL A 1 117 ? 7.778 4.109 -9.657 1.00 95.56 117 VAL A N 1
ATOM 930 C CA . VAL A 1 117 ? 7.820 3.867 -11.108 1.00 95.56 117 VAL A CA 1
ATOM 931 C C . VAL A 1 117 ? 9.196 4.215 -11.671 1.00 95.56 117 VAL A C 1
ATOM 933 O O . VAL A 1 117 ? 9.780 3.397 -12.375 1.00 95.56 117 VAL A O 1
ATOM 936 N N . PHE A 1 118 ? 9.751 5.377 -11.315 1.00 97.06 118 PHE A N 1
ATOM 937 C CA . PHE A 1 118 ? 11.093 5.762 -11.762 1.00 97.06 118 PHE A CA 1
ATOM 938 C C . PHE A 1 118 ? 12.170 4.776 -11.300 1.00 97.06 118 PHE A C 1
ATOM 940 O O . PHE A 1 118 ? 13.004 4.369 -12.107 1.00 97.06 118 PHE A O 1
ATOM 947 N N . SER A 1 119 ? 12.134 4.356 -10.032 1.00 96.88 119 SER A N 1
ATOM 948 C CA . SER A 1 119 ? 13.085 3.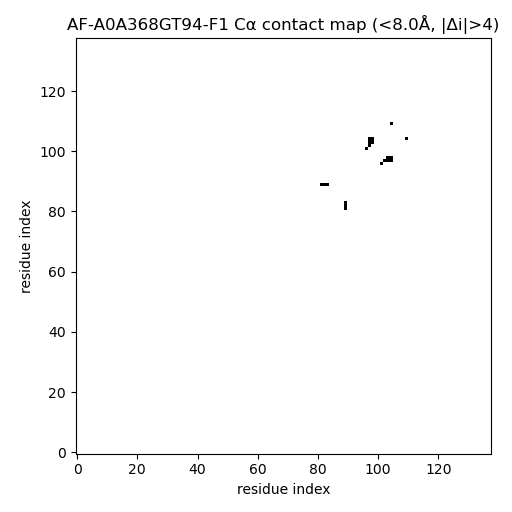380 -9.492 1.00 96.88 119 SER A CA 1
ATOM 949 C C . SER A 1 119 ? 13.009 2.052 -10.244 1.00 96.88 119 SER A C 1
ATOM 951 O O . SER A 1 119 ? 14.038 1.541 -10.679 1.00 96.88 119 SER A O 1
ATOM 953 N N . ASN A 1 120 ? 11.799 1.544 -10.487 1.00 94.81 120 ASN A N 1
ATOM 954 C CA . ASN A 1 120 ? 11.598 0.304 -11.233 1.00 94.81 120 ASN A CA 1
ATOM 955 C C . ASN A 1 120 ? 12.122 0.417 -12.674 1.00 94.81 120 ASN A C 1
ATOM 957 O O . ASN A 1 120 ? 12.803 -0.491 -13.145 1.00 94.81 120 ASN A O 1
ATOM 961 N N . THR A 1 121 ? 11.866 1.534 -13.363 1.00 96.69 121 THR A N 1
ATOM 962 C CA . THR A 1 121 ? 12.363 1.758 -14.730 1.00 96.69 121 THR A CA 1
ATOM 963 C C . THR A 1 121 ? 13.889 1.793 -14.780 1.00 96.69 121 THR A C 1
ATOM 965 O O . THR A 1 121 ? 14.489 1.140 -15.631 1.00 96.69 121 THR A O 1
ATOM 968 N N . ILE A 1 122 ? 14.528 2.515 -13.853 1.00 96.44 122 ILE A N 1
ATOM 969 C CA . ILE A 1 122 ? 15.993 2.592 -13.777 1.00 96.44 122 ILE A CA 1
ATOM 970 C C . ILE A 1 122 ? 16.585 1.216 -13.462 1.00 96.44 122 ILE A C 1
ATOM 972 O O . ILE A 1 122 ? 17.561 0.822 -14.092 1.00 96.44 122 ILE A O 1
ATOM 976 N N . GLN A 1 123 ? 15.991 0.463 -12.533 1.00 95.50 123 GLN A N 1
ATOM 977 C CA . GLN A 1 123 ? 16.442 -0.892 -12.207 1.00 95.50 123 GLN A CA 1
ATOM 978 C C . GLN A 1 123 ? 16.369 -1.828 -13.415 1.00 95.50 123 GLN A C 1
ATOM 980 O O . GLN A 1 123 ? 17.311 -2.583 -13.652 1.00 95.50 123 GLN A O 1
ATOM 985 N N . VAL A 1 124 ? 15.280 -1.775 -14.189 1.00 96.00 124 VAL A N 1
ATOM 986 C CA . VAL A 1 124 ? 15.137 -2.576 -15.414 1.00 96.00 124 VAL A CA 1
ATOM 987 C C . VAL A 1 124 ? 16.185 -2.173 -16.449 1.00 96.00 124 VAL A C 1
ATOM 989 O O . VAL A 1 124 ? 16.858 -3.046 -16.992 1.00 96.00 124 VAL A O 1
ATOM 992 N N . ALA A 1 125 ? 16.374 -0.871 -16.682 1.00 94.69 125 ALA A N 1
ATOM 993 C CA . ALA A 1 125 ? 17.374 -0.373 -17.625 1.00 94.69 125 ALA A CA 1
ATOM 994 C C . ALA A 1 125 ? 18.801 -0.775 -17.216 1.00 94.69 125 ALA A C 1
ATOM 996 O O . ALA A 1 125 ? 19.560 -1.288 -18.035 1.00 94.69 125 ALA A O 1
ATOM 997 N N . PHE A 1 126 ? 19.153 -0.611 -15.939 1.00 94.94 126 PHE A N 1
ATOM 998 C CA . PHE A 1 126 ? 20.449 -1.024 -15.406 1.00 94.94 126 PHE A CA 1
ATOM 999 C C . PHE A 1 126 ? 20.661 -2.535 -15.539 1.00 94.94 126 PHE A C 1
ATOM 1001 O O . PHE A 1 126 ? 21.708 -2.968 -16.015 1.00 94.94 126 PHE A O 1
ATOM 1008 N N . ARG A 1 127 ? 19.655 -3.340 -15.173 1.00 93.94 127 ARG A N 1
ATOM 1009 C CA . ARG A 1 127 ? 19.709 -4.799 -15.311 1.00 93.94 127 ARG A CA 1
ATOM 1010 C C . ARG A 1 127 ? 19.937 -5.205 -16.765 1.00 93.94 127 ARG A C 1
ATOM 1012 O O . ARG A 1 127 ? 20.801 -6.037 -17.018 1.00 93.94 127 ARG A O 1
ATOM 1019 N N . PHE A 1 128 ? 19.222 -4.594 -17.703 1.00 93.38 128 PHE A N 1
ATOM 1020 C CA . PHE A 1 128 ? 19.379 -4.863 -19.130 1.00 93.38 128 PHE A CA 1
ATOM 1021 C C . PHE A 1 128 ? 20.793 -4.542 -19.630 1.00 93.38 128 PHE A C 1
ATOM 1023 O O . PHE A 1 128 ? 21.437 -5.392 -20.240 1.00 93.38 128 PHE A O 1
ATOM 1030 N N . LEU A 1 129 ? 21.314 -3.357 -19.299 1.00 92.56 129 LEU A N 1
ATOM 1031 C CA . LEU A 1 129 ? 22.677 -2.969 -19.666 1.00 92.56 129 LEU A CA 1
ATOM 1032 C C . LEU A 1 129 ? 23.713 -3.925 -19.069 1.00 92.56 129 LEU A C 1
ATOM 1034 O O . LEU A 1 129 ? 24.583 -4.395 -19.792 1.00 92.56 129 LEU A O 1
ATOM 1038 N N . SER A 1 130 ? 23.574 -4.274 -17.785 1.00 90.62 130 SER A N 1
ATOM 1039 C CA . SER A 1 130 ? 24.491 -5.195 -17.103 1.00 90.62 130 SER A CA 1
ATOM 1040 C C . SER A 1 130 ? 24.498 -6.600 -17.713 1.00 90.62 130 SER A C 1
ATOM 1042 O O . SER A 1 130 ? 25.536 -7.258 -17.720 1.00 90.62 130 SER A O 1
ATOM 1044 N N . MET A 1 131 ? 23.366 -7.053 -18.264 1.00 87.38 131 MET A N 1
ATOM 1045 C CA . MET A 1 131 ? 23.290 -8.334 -18.970 1.00 87.38 131 MET A CA 1
ATOM 1046 C C . MET A 1 131 ? 24.078 -8.268 -20.283 1.00 87.38 131 MET A C 1
ATOM 1048 O O . MET A 1 131 ? 24.902 -9.141 -20.527 1.00 87.38 131 MET A O 1
ATOM 1052 N N . HIS A 1 132 ? 23.920 -7.198 -21.070 1.00 83.75 132 HIS A N 1
ATOM 1053 C CA . HIS A 1 132 ? 24.674 -7.030 -22.319 1.00 83.75 132 HIS A CA 1
ATOM 1054 C C . HIS A 1 132 ? 26.176 -6.833 -22.108 1.00 83.75 132 HIS A C 1
ATOM 1056 O O . HIS A 1 132 ? 26.972 -7.342 -22.887 1.00 83.75 132 HIS A O 1
ATOM 1062 N N . THR A 1 133 ? 26.591 -6.161 -21.029 1.00 81.44 133 THR A N 1
ATOM 1063 C CA . THR A 1 133 ? 28.028 -6.042 -20.708 1.00 81.44 133 THR A CA 1
ATOM 1064 C C . THR A 1 133 ? 28.644 -7.387 -20.301 1.00 81.44 133 THR A C 1
ATOM 1066 O O . THR A 1 133 ? 29.857 -7.550 -20.359 1.00 81.44 133 THR A O 1
ATOM 1069 N N . SER A 1 134 ? 27.818 -8.353 -19.882 1.00 70.56 134 SER A N 1
ATOM 1070 C CA . SER A 1 134 ? 28.265 -9.702 -19.524 1.00 70.56 134 SER A CA 1
ATOM 1071 C C . SER A 1 134 ? 28.421 -10.619 -20.746 1.00 70.56 134 SER A C 1
ATOM 1073 O O . SER A 1 134 ? 29.187 -11.574 -20.675 1.00 70.56 134 SER A O 1
ATOM 1075 N N . GLU A 1 135 ? 27.725 -10.338 -21.857 1.00 65.06 135 GLU A N 1
ATOM 1076 C CA . GLU A 1 135 ? 27.834 -11.104 -23.111 1.00 65.06 135 GLU A CA 1
ATOM 1077 C C . GLU A 1 135 ? 29.087 -10.750 -23.928 1.00 65.06 135 GLU A C 1
ATOM 1079 O O . GLU A 1 135 ? 29.583 -11.606 -24.646 1.00 65.06 135 GLU A O 1
ATOM 1084 N N . GLU A 1 136 ? 29.645 -9.538 -23.804 1.00 58.25 136 GLU A N 1
ATOM 1085 C CA . GLU A 1 136 ? 30.894 -9.159 -24.502 1.00 58.25 136 GLU A CA 1
ATOM 1086 C C . GLU A 1 136 ? 32.183 -9.678 -23.825 1.00 58.25 136 GLU A C 1
ATOM 1088 O O . GLU A 1 136 ? 33.271 -9.526 -24.377 1.00 58.25 136 GLU A O 1
ATOM 1093 N N . LEU A 1 137 ? 32.090 -10.281 -22.631 1.00 57.84 137 LEU A N 1
ATOM 1094 C CA . LEU A 1 137 ? 33.237 -10.798 -21.864 1.00 57.84 137 LEU A CA 1
ATOM 1095 C C . LEU A 1 137 ? 33.399 -12.335 -21.915 1.00 57.84 137 LEU A C 1
ATOM 1097 O O . LEU A 1 137 ? 34.261 -12.867 -21.209 1.00 57.84 137 LEU A O 1
ATOM 1101 N N . LEU A 1 138 ? 32.617 -13.039 -22.744 1.00 45.16 138 LEU A N 1
ATOM 1102 C CA . LEU A 1 138 ? 32.743 -14.475 -23.054 1.00 45.16 138 LEU A CA 1
ATOM 1103 C C . LEU A 1 138 ? 33.010 -14.689 -24.548 1.00 45.16 138 LEU A C 1
ATOM 1105 O O . LEU A 1 138 ? 33.796 -15.612 -24.857 1.00 45.16 138 LEU A O 1
#

Solvent-accessible surface area (backbone atoms only — not comparable to full-atom values): 9056 Å² total; per-residue (Å²): 132,88,80,83,87,82,84,88,80,83,86,81,91,72,91,78,74,93,84,56,60,69,66,52,52,56,55,54,59,59,54,60,65,67,65,75,77,74,86,78,87,78,77,87,78,84,81,77,81,54,64,69,49,48,55,48,49,54,50,48,51,51,50,52,54,49,52,50,55,50,48,60,48,56,76,71,57,83,89,82,84,89,84,75,65,88,88,70,45,63,70,54,53,56,53,48,49,41,54,74,76,46,98,50,79,52,74,69,57,51,58,66,45,48,62,56,53,52,50,52,52,51,50,53,52,51,52,51,52,56,53,56,63,57,63,80,76,114

InterPro domains:
  IPR001019 Guanine nucleotide binding protein, alpha subunit [PF00503] (59-132)
  IPR001019 Guanine nucleotide binding protein, alpha subunit [PS51882] (76-138)
  IPR001019 Guanine nucleotide binding protein, alpha subunit [PTHR10218] (47-130)
  IPR011025 G protein alpha subunit, helical insertion [G3DSA:1.10.400.10] (106-129)
  IPR027417 P-loop containing nucleoside triphosphate hydrolase [G3DSA:3.40.50.300] (79-105)
  IPR027417 P-loop containing nucleoside triphosphate hydrolase [SSF52540] (60-105)

pLDDT: mean 72.73, std 21.16, range [35.75, 97.06]

Foldseek 3Di:
DDDDDDDDDDDDDDDDDPPPVVVVVVVVVVVVVVVPPDDDDDDPPPDDPCPVVVVVVVVVVVVVVVVVVVVVVVVVDDDDDDDDDPPPCPVVVVQVCCVPPHPHDDPVRVVVCVVVVVVVVVVVVVVVVVVVVVVVVD

Mean predicted aligned error: 19.15 Å

Secondary structure (DSSP, 8-state):
-----------------S-SHHHHHHHHHHHHHHGGGS----------SSHHHHHHHHHHHHHHHHHHHHHHHHTTPPP-----STTSSHHHHHHHHHHHHSS---HHHHHHHHHHHHHHHHHHHHHHHHHHHHHTT-

Radius of gyration: 39.74 Å; Cα contacts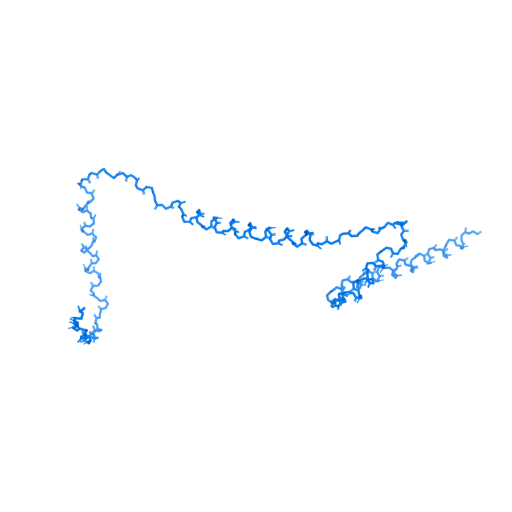 (8 Å, |Δi|>4): 10; chains: 1; bounding box: 86×78×91 Å

Organism: Ancylostoma caninum (NCBI:txid29170)